Protein AF-A0A2V7CYY7-F1 (afdb_monomer_lite)

Secondary structure 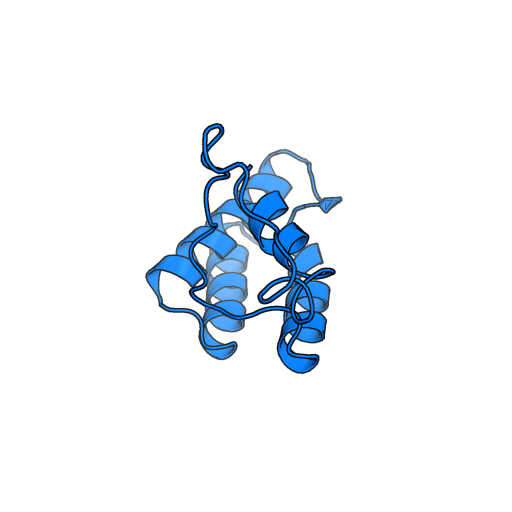(DSSP, 8-state):
----HHHHHHHHHHHHHHTT--HHHHHHHHHHHHHHHHTT-GGGSGGGHHHHHHHHHTT---TT-------TT------SSTTS-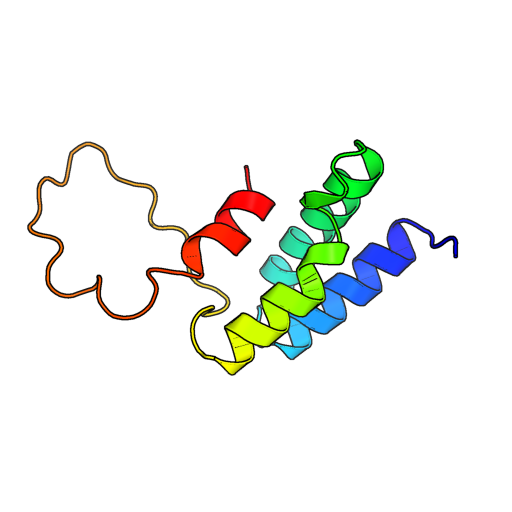TTTHHHHHHTT-

Sequence (97 aa):
MRATADNLRRLTGAIVKAGGSAAVEADLVAEHLVRANLMGHDSHGVGMIPTYVRHLKAGLVVPNTRALGRDPRRGGSGRDVARRSRGAGRLIRVALE

Foldseek 3Di:
DDDDLVVQLVVQLVLVVVLVADSVLSSLLSVLQSVCVVVVNPVLHSVCSVVVVVCSVVQQDDHPDDPPPPPVPDPDDPDPPPPRHPDPSVSVVSSVD

pLDDT: mean 75.76, std 22.74, range [36.62, 97.25]

Structure (mmCIF, N/CA/C/O backbone):
data_AF-A0A2V7CYY7-F1
#
_entry.id   AF-A0A2V7CYY7-F1
#
loop_
_atom_site.group_PDB
_atom_site.id
_atom_site.type_symbol
_atom_site.label_atom_id
_atom_site.label_alt_id
_atom_site.label_comp_id
_atom_site.label_asym_id
_atom_site.label_entity_id
_atom_site.label_seq_id
_atom_site.pdbx_PDB_ins_code
_atom_site.Cartn_x
_atom_site.Cartn_y
_atom_site.Cartn_z
_atom_site.occupancy
_atom_site.B_iso_or_equiv
_atom_site.auth_seq_id
_atom_site.auth_comp_id
_atom_site.auth_asym_id
_atom_site.auth_atom_id
_atom_site.pdbx_PDB_model_num
ATOM 1 N N . MET A 1 1 ? 18.155 -7.460 -3.448 1.00 74.00 1 MET A N 1
ATOM 2 C CA . MET A 1 1 ? 17.051 -8.431 -3.259 1.00 74.00 1 MET A CA 1
ATOM 3 C C . MET A 1 1 ? 16.093 -8.288 -4.437 1.00 74.00 1 MET A C 1
ATOM 5 O O . MET A 1 1 ? 15.838 -7.157 -4.824 1.00 74.00 1 MET A O 1
ATOM 9 N N . ARG A 1 2 ? 15.623 -9.386 -5.044 1.00 83.94 2 ARG A N 1
ATOM 10 C CA . ARG A 1 2 ? 14.625 -9.363 -6.131 1.00 83.94 2 ARG A CA 1
ATOM 11 C C . ARG A 1 2 ? 13.347 -10.041 -5.637 1.00 83.94 2 ARG A C 1
ATOM 13 O O . ARG A 1 2 ? 13.436 -11.066 -4.971 1.00 83.94 2 ARG A O 1
ATOM 20 N N . ALA A 1 3 ? 12.192 -9.471 -5.957 1.00 89.38 3 ALA A N 1
ATOM 21 C CA . ALA A 1 3 ? 10.877 -10.024 -5.649 1.00 89.38 3 ALA A CA 1
ATOM 22 C C . ALA A 1 3 ? 9.996 -9.955 -6.903 1.00 89.38 3 ALA A C 1
ATOM 24 O O . ALA A 1 3 ? 10.197 -9.086 -7.751 1.00 89.38 3 ALA A O 1
ATOM 25 N N . THR A 1 4 ? 9.038 -10.872 -7.034 1.00 96.50 4 THR A N 1
ATOM 26 C CA . THR A 1 4 ? 8.074 -10.853 -8.142 1.00 96.50 4 THR A CA 1
ATOM 27 C C . THR A 1 4 ? 6.962 -9.841 -7.869 1.00 96.50 4 THR A C 1
ATOM 29 O O . THR A 1 4 ? 6.621 -9.581 -6.712 1.00 96.50 4 THR A O 1
ATOM 32 N N . ALA A 1 5 ? 6.361 -9.301 -8.932 1.00 95.69 5 ALA A N 1
ATOM 33 C CA . ALA A 1 5 ? 5.233 -8.375 -8.824 1.00 95.69 5 ALA A CA 1
ATOM 34 C C . ALA A 1 5 ? 4.071 -8.978 -8.016 1.00 95.69 5 ALA A C 1
ATOM 36 O O . ALA A 1 5 ? 3.524 -8.323 -7.135 1.00 95.69 5 ALA A O 1
ATOM 37 N N . ASP A 1 6 ? 3.751 -10.253 -8.238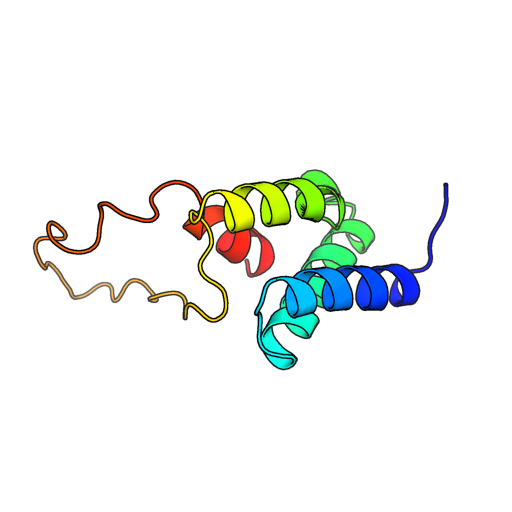 1.00 96.88 6 ASP A N 1
ATOM 38 C CA . ASP A 1 6 ? 2.654 -10.919 -7.531 1.00 96.88 6 ASP A CA 1
ATOM 39 C C . ASP A 1 6 ? 2.945 -11.129 -6.043 1.00 96.88 6 ASP A C 1
ATOM 41 O O . ASP A 1 6 ? 2.049 -10.957 -5.213 1.00 96.88 6 ASP A O 1
ATOM 45 N N . ASN A 1 7 ? 4.196 -11.428 -5.675 1.00 96.88 7 ASN A N 1
ATOM 46 C CA . ASN A 1 7 ? 4.583 -11.504 -4.266 1.00 96.88 7 ASN A CA 1
ATOM 47 C C . ASN A 1 7 ? 4.466 -10.132 -3.598 1.00 96.88 7 ASN A C 1
ATOM 49 O O . ASN A 1 7 ? 3.958 -10.036 -2.481 1.00 96.88 7 ASN A O 1
ATOM 53 N N . LEU A 1 8 ? 4.878 -9.067 -4.293 1.00 96.00 8 LEU A N 1
ATOM 54 C CA . LEU A 1 8 ? 4.738 -7.703 -3.793 1.00 96.00 8 LEU A CA 1
ATOM 55 C C . LEU A 1 8 ? 3.271 -7.285 -3.656 1.00 96.00 8 LEU A C 1
ATOM 57 O O . LEU A 1 8 ? 2.924 -6.686 -2.639 1.00 96.00 8 LEU A O 1
ATOM 61 N N . ARG A 1 9 ? 2.399 -7.646 -4.604 1.00 97.12 9 ARG A N 1
ATOM 62 C CA . ARG A 1 9 ? 0.953 -7.377 -4.525 1.00 97.12 9 ARG A CA 1
ATOM 63 C C . ARG A 1 9 ? 0.335 -8.069 -3.316 1.00 97.12 9 ARG A C 1
ATOM 65 O O . ARG A 1 9 ? -0.324 -7.422 -2.507 1.00 97.12 9 ARG A O 1
ATOM 72 N N . ARG A 1 10 ? 0.598 -9.370 -3.148 1.00 97.06 10 ARG A N 1
ATOM 73 C CA . ARG A 1 10 ? 0.072 -10.167 -2.027 1.00 97.06 10 ARG A CA 1
ATOM 74 C C . ARG A 1 10 ? 0.544 -9.632 -0.678 1.00 97.06 10 ARG A C 1
ATOM 76 O O . ARG A 1 10 ? -0.276 -9.456 0.220 1.00 97.06 10 ARG A O 1
ATOM 83 N N . LEU A 1 11 ? 1.839 -9.343 -0.545 1.00 96.69 11 LEU A N 1
ATOM 84 C CA . LEU A 1 11 ? 2.414 -8.809 0.690 1.00 96.69 11 LEU A CA 1
ATOM 85 C C . LEU A 1 11 ? 1.839 -7.428 1.021 1.00 96.69 11 LEU A C 1
ATOM 87 O O . LEU A 1 11 ? 1.363 -7.200 2.132 1.00 96.69 11 LEU A O 1
ATOM 91 N N . THR A 1 12 ? 1.851 -6.522 0.045 1.00 96.00 12 THR A N 1
ATOM 92 C CA . THR A 1 12 ? 1.328 -5.161 0.199 1.00 96.00 12 THR A CA 1
ATOM 93 C C . THR A 1 12 ? -0.148 -5.179 0.583 1.00 96.00 12 THR A C 1
ATOM 95 O O . THR A 1 12 ? -0.535 -4.554 1.569 1.00 96.00 12 THR A O 1
ATOM 98 N N . GLY A 1 13 ? -0.962 -5.956 -0.135 1.00 95.81 13 GLY A N 1
ATOM 99 C CA . GLY A 1 13 ? -2.387 -6.095 0.143 1.00 95.81 13 GLY A CA 1
ATOM 100 C C . GLY A 1 13 ? -2.646 -6.654 1.541 1.00 95.81 13 GLY A C 1
ATOM 101 O O . GLY A 1 13 ? -3.486 -6.124 2.263 1.00 95.81 13 GLY A O 1
ATOM 102 N N . ALA A 1 14 ? -1.887 -7.662 1.979 1.00 97.25 14 ALA A N 1
ATOM 103 C CA . ALA A 1 14 ? -2.015 -8.214 3.328 1.00 97.25 14 ALA A CA 1
ATOM 104 C C . ALA A 1 14 ? -1.717 -7.171 4.420 1.00 97.25 14 ALA A C 1
ATOM 106 O O . ALA A 1 14 ? -2.464 -7.081 5.394 1.00 97.25 14 ALA A O 1
ATOM 107 N N . ILE A 1 15 ? -0.682 -6.342 4.244 1.00 95.19 15 ILE A N 1
ATOM 108 C CA . ILE A 1 15 ? -0.340 -5.268 5.192 1.00 95.19 15 ILE A CA 1
ATOM 109 C C . ILE A 1 15 ? -1.459 -4.221 5.259 1.00 95.19 15 ILE A C 1
ATOM 111 O O . ILE A 1 15 ? -1.849 -3.789 6.344 1.00 95.19 15 ILE A O 1
ATOM 115 N N . VAL A 1 16 ? -2.000 -3.823 4.107 1.00 93.12 16 VAL A N 1
ATOM 116 C CA . VAL A 1 16 ? -3.056 -2.805 4.029 1.00 93.12 16 VAL A CA 1
ATOM 117 C C . VAL A 1 16 ? -4.379 -3.326 4.616 1.00 93.12 16 VAL A C 1
ATOM 119 O O . VAL A 1 16 ? -5.030 -2.588 5.363 1.00 93.12 16 VAL A O 1
ATOM 122 N N . LYS A 1 17 ? -4.728 -4.605 4.388 1.00 94.25 17 LYS A N 1
ATOM 123 C CA . LYS A 1 17 ? -5.875 -5.293 5.026 1.00 94.25 17 LYS A CA 1
ATOM 124 C C . LYS A 1 17 ? -5.702 -5.392 6.540 1.00 94.25 17 LYS A C 1
ATOM 126 O O . LYS A 1 17 ? -6.619 -5.048 7.278 1.00 94.25 17 LYS A O 1
ATOM 131 N N . ALA A 1 18 ? -4.517 -5.782 7.015 1.00 93.62 18 ALA A N 1
ATOM 132 C CA . ALA A 1 18 ? -4.207 -5.817 8.447 1.00 93.62 18 ALA A CA 1
ATOM 133 C C . ALA A 1 18 ? -4.307 -4.429 9.106 1.00 93.62 18 ALA A C 1
ATOM 135 O O . ALA A 1 18 ? -4.548 -4.322 10.305 1.00 93.62 18 ALA A O 1
ATOM 136 N N . GLY A 1 19 ? -4.165 -3.364 8.313 1.00 89.62 19 GLY A N 1
ATOM 137 C CA . GLY A 1 19 ? -4.401 -1.991 8.737 1.00 89.62 19 GLY A CA 1
ATOM 138 C C . GLY A 1 19 ? -5.873 -1.568 8.842 1.00 89.62 19 GLY A C 1
ATOM 139 O O . GLY A 1 19 ? -6.126 -0.419 9.185 1.00 89.62 19 GLY A O 1
ATOM 140 N N . GLY A 1 20 ? -6.832 -2.452 8.551 1.00 89.56 20 GLY A N 1
ATOM 141 C CA . GLY A 1 20 ? -8.273 -2.172 8.624 1.00 89.56 20 GLY A CA 1
ATOM 142 C C . GLY A 1 20 ? -8.922 -1.759 7.298 1.00 89.56 20 GLY A C 1
ATOM 143 O O . GLY A 1 20 ? -10.092 -1.377 7.279 1.00 89.56 20 GLY A O 1
ATOM 144 N N . SER A 1 21 ? -8.192 -1.832 6.185 1.00 89.38 21 SER A N 1
ATOM 145 C CA . SER A 1 21 ? -8.744 -1.553 4.851 1.00 89.38 21 SER A CA 1
ATOM 146 C C . SER A 1 21 ? -9.629 -2.702 4.376 1.00 89.38 21 SER A C 1
ATOM 148 O O . SER A 1 21 ? -9.319 -3.873 4.615 1.00 89.38 21 SER A O 1
ATOM 150 N N . ALA A 1 22 ? -10.702 -2.392 3.649 1.00 89.94 22 ALA A N 1
ATOM 151 C CA . ALA A 1 22 ? -11.500 -3.406 2.973 1.00 89.94 22 ALA A CA 1
ATOM 152 C C . ALA A 1 22 ? -10.662 -4.134 1.913 1.00 89.94 22 ALA A C 1
ATOM 154 O O . ALA A 1 22 ? -9.698 -3.588 1.372 1.00 89.94 22 ALA A O 1
ATOM 155 N N . ALA A 1 23 ? -11.062 -5.364 1.575 1.00 90.56 23 ALA A N 1
ATOM 156 C CA . ALA A 1 23 ? -10.320 -6.192 0.627 1.00 90.56 23 ALA A CA 1
ATOM 157 C C . ALA A 1 23 ? -10.071 -5.473 -0.710 1.00 90.56 23 ALA A C 1
ATOM 159 O O . ALA A 1 23 ? -8.941 -5.453 -1.185 1.00 90.56 23 ALA A O 1
ATOM 160 N N . VAL A 1 24 ? -11.107 -4.814 -1.238 1.00 89.38 24 VAL A N 1
ATOM 161 C CA . VAL A 1 24 ? -11.054 -4.062 -2.499 1.00 89.38 24 VAL A CA 1
ATOM 162 C C . VAL A 1 24 ? -10.078 -2.886 -2.425 1.00 89.38 24 VAL A C 1
ATOM 164 O O . VAL A 1 24 ? -9.267 -2.714 -3.328 1.00 89.38 24 VAL A O 1
ATOM 167 N N . GLU A 1 25 ? -10.119 -2.086 -1.354 1.00 86.88 25 GLU A N 1
ATOM 168 C CA . GLU A 1 25 ? -9.199 -0.952 -1.184 1.00 86.88 25 GLU A CA 1
ATOM 169 C C . GLU A 1 25 ? -7.750 -1.436 -1.099 1.00 86.88 25 GLU A C 1
ATOM 171 O O . GLU A 1 25 ? -6.868 -0.896 -1.762 1.00 86.88 25 GLU A O 1
ATOM 176 N N . ALA A 1 26 ? -7.504 -2.491 -0.326 1.00 91.19 26 ALA A N 1
ATOM 177 C CA . ALA A 1 26 ? -6.165 -3.027 -0.165 1.00 91.19 26 ALA A CA 1
ATOM 178 C C . ALA A 1 26 ? -5.587 -3.603 -1.462 1.00 91.19 26 ALA A C 1
ATOM 180 O O . ALA A 1 26 ? -4.401 -3.410 -1.731 1.00 91.19 26 ALA A O 1
ATOM 181 N N . ASP A 1 27 ? -6.410 -4.282 -2.262 1.00 91.38 27 ASP A N 1
ATOM 182 C CA . ASP A 1 27 ? -5.988 -4.818 -3.555 1.00 91.38 27 ASP A CA 1
ATOM 183 C C . ASP A 1 27 ? -5.683 -3.676 -4.543 1.00 91.38 27 ASP A C 1
ATOM 185 O O . ASP A 1 27 ? -4.667 -3.721 -5.236 1.00 91.38 27 ASP A O 1
ATOM 189 N N . LEU A 1 28 ? -6.480 -2.599 -4.538 1.00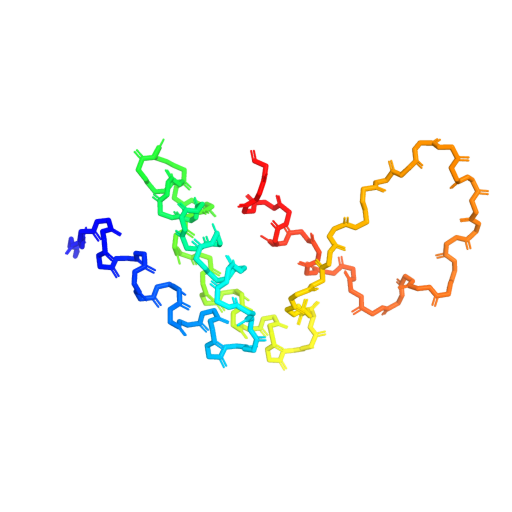 92.19 28 LEU A N 1
ATOM 190 C CA . LEU A 1 28 ? -6.221 -1.403 -5.348 1.00 92.19 28 LEU A CA 1
ATOM 191 C C . LEU A 1 28 ? -4.920 -0.698 -4.953 1.00 92.19 28 LEU A C 1
ATOM 193 O O . LEU A 1 28 ? -4.115 -0.375 -5.828 1.00 92.19 28 LEU A O 1
ATOM 197 N N . VAL A 1 29 ? -4.690 -0.479 -3.655 1.00 90.44 29 VAL A N 1
ATOM 198 C CA . VAL A 1 29 ? -3.448 0.132 -3.155 1.00 90.44 29 VAL A CA 1
ATOM 199 C C . VAL A 1 29 ? -2.244 -0.728 -3.540 1.00 90.44 29 VAL A C 1
ATOM 201 O O . VAL A 1 29 ? -1.245 -0.206 -4.034 1.00 90.44 29 VAL A O 1
ATOM 204 N N . ALA A 1 30 ? -2.336 -2.047 -3.359 1.00 94.62 30 ALA A N 1
ATOM 205 C CA . ALA A 1 30 ? -1.264 -2.965 -3.720 1.00 94.62 30 ALA A CA 1
ATOM 206 C C . ALA A 1 30 ? -0.944 -2.933 -5.218 1.00 94.62 30 ALA A C 1
ATOM 208 O O . ALA A 1 30 ? 0.231 -2.892 -5.587 1.00 94.62 30 ALA A O 1
AT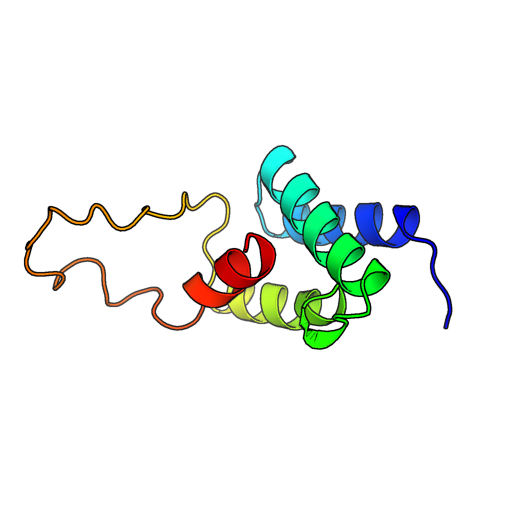OM 209 N N . GLU A 1 31 ? -1.971 -2.904 -6.067 1.00 95.00 31 GLU A N 1
ATOM 210 C CA . GLU A 1 31 ? -1.805 -2.810 -7.514 1.00 95.00 31 GLU A CA 1
ATOM 211 C C . GLU A 1 31 ? -1.061 -1.535 -7.916 1.00 95.00 31 GLU A C 1
ATOM 213 O O . GLU A 1 31 ? -0.101 -1.601 -8.683 1.00 95.00 31 GLU A O 1
ATOM 218 N N . HIS A 1 32 ? -1.449 -0.383 -7.366 1.00 92.75 32 HIS A N 1
ATOM 219 C CA . HIS A 1 32 ? -0.846 0.896 -7.737 1.00 92.75 32 HIS A CA 1
ATOM 220 C C . HIS A 1 32 ? 0.613 1.006 -7.295 1.00 92.75 32 HIS A C 1
ATOM 222 O O . HIS A 1 32 ? 1.463 1.408 -8.089 1.00 92.75 32 HIS A O 1
ATOM 228 N N . LEU A 1 33 ? 0.932 0.588 -6.066 1.00 94.06 33 LEU A N 1
ATOM 229 C CA . LEU A 1 33 ? 2.311 0.621 -5.574 1.00 94.06 33 LEU A CA 1
ATOM 230 C C . LEU A 1 33 ? 3.220 -0.317 -6.384 1.00 94.06 33 LEU A C 1
ATOM 232 O O . LEU A 1 33 ? 4.339 0.051 -6.738 1.00 94.06 33 LEU A O 1
ATOM 236 N N . VAL A 1 34 ? 2.747 -1.516 -6.732 1.00 96.00 34 VAL A N 1
ATOM 237 C CA . VAL A 1 34 ? 3.537 -2.442 -7.558 1.00 96.00 34 VAL A CA 1
ATOM 238 C C . VAL A 1 34 ? 3.678 -1.926 -8.985 1.00 96.00 34 VAL A C 1
ATOM 240 O O . VAL A 1 34 ? 4.771 -1.982 -9.547 1.00 96.00 34 VAL A O 1
ATOM 243 N N . ARG A 1 35 ? 2.615 -1.359 -9.561 1.00 94.88 35 ARG A N 1
ATOM 244 C CA . ARG A 1 35 ? 2.664 -0.722 -10.880 1.00 94.88 35 ARG A CA 1
ATOM 245 C C . ARG A 1 35 ? 3.676 0.425 -10.919 1.00 94.88 35 ARG A C 1
ATOM 247 O O . ARG A 1 35 ? 4.431 0.507 -11.882 1.00 94.88 35 ARG A O 1
ATOM 254 N N . ALA A 1 36 ? 3.752 1.250 -9.875 1.00 94.31 36 ALA A N 1
ATOM 255 C CA . ALA A 1 36 ? 4.748 2.315 -9.778 1.00 94.31 36 ALA A CA 1
ATOM 256 C C . ALA A 1 36 ? 6.186 1.765 -9.810 1.00 94.31 36 ALA A C 1
ATOM 258 O O . ALA A 1 36 ? 7.009 2.286 -10.562 1.00 94.31 36 ALA A O 1
ATOM 259 N N . ASN A 1 37 ? 6.478 0.668 -9.097 1.00 94.50 37 ASN A N 1
ATOM 260 C CA . ASN A 1 37 ? 7.784 0.002 -9.207 1.00 94.50 37 ASN A CA 1
ATOM 261 C C . ASN A 1 37 ? 8.058 -0.523 -10.623 1.00 94.50 37 ASN A C 1
ATOM 263 O O . ASN A 1 37 ? 9.154 -0.344 -11.147 1.00 94.50 37 ASN A O 1
ATOM 267 N N . LEU A 1 38 ? 7.067 -1.146 -11.268 1.00 94.81 38 LEU A N 1
ATOM 268 C CA . LEU A 1 38 ? 7.217 -1.660 -12.636 1.00 94.81 38 LEU A CA 1
ATOM 269 C C . LEU A 1 38 ? 7.453 -0.544 -13.668 1.00 94.81 38 LEU A C 1
ATOM 271 O O . LEU A 1 38 ? 8.085 -0.786 -14.691 1.00 94.81 38 LEU A O 1
ATOM 275 N N . MET A 1 39 ? 6.972 0.668 -13.392 1.00 94.12 39 MET A N 1
ATOM 276 C CA . MET A 1 39 ? 7.170 1.858 -14.225 1.00 94.12 39 MET A CA 1
ATOM 277 C C . MET A 1 39 ? 8.463 2.625 -13.902 1.00 94.12 39 MET A C 1
ATOM 279 O O . MET A 1 39 ? 8.739 3.637 -14.539 1.00 94.12 39 MET A O 1
ATOM 283 N N . GLY A 1 40 ? 9.263 2.168 -12.930 1.00 93.69 40 GLY A N 1
ATOM 284 C CA . GLY A 1 40 ? 10.488 2.854 -12.500 1.00 93.69 40 GLY A CA 1
ATOM 285 C C . GLY A 1 40 ? 10.247 4.067 -11.592 1.00 93.69 40 GLY A C 1
ATOM 286 O O . GLY A 1 40 ? 11.159 4.856 -11.352 1.00 93.69 40 GLY A O 1
ATOM 287 N N . HIS A 1 41 ? 9.035 4.225 -11.056 1.00 93.00 41 HIS A N 1
ATOM 288 C CA . HIS A 1 41 ? 8.662 5.269 -10.101 1.00 93.00 41 HIS A CA 1
ATOM 289 C C . HIS A 1 41 ? 8.739 4.752 -8.657 1.00 93.00 41 HIS A C 1
ATOM 291 O O . HIS A 1 41 ? 7.768 4.807 -7.900 1.00 93.00 41 HIS A O 1
ATOM 297 N N . ASP A 1 42 ? 9.909 4.255 -8.253 1.00 87.62 42 ASP A N 1
ATOM 298 C CA . ASP A 1 42 ? 10.110 3.590 -6.957 1.00 87.62 42 ASP A CA 1
ATOM 299 C C . ASP A 1 42 ? 9.784 4.472 -5.740 1.00 87.62 42 ASP A C 1
ATOM 301 O O . ASP A 1 42 ? 9.364 3.954 -4.703 1.00 87.62 42 ASP A O 1
ATOM 305 N N . SER A 1 43 ? 9.898 5.801 -5.870 1.00 88.12 43 SER A N 1
ATOM 306 C CA . SER A 1 43 ? 9.501 6.771 -4.834 1.00 88.12 43 SER A CA 1
ATOM 307 C C . SER A 1 43 ? 8.019 6.689 -4.460 1.00 88.12 43 SER A C 1
ATOM 309 O O . SER A 1 43 ? 7.635 7.107 -3.371 1.00 88.12 43 SER A O 1
ATOM 311 N N . HIS A 1 44 ? 7.194 6.160 -5.363 1.00 89.56 44 HIS A N 1
ATOM 312 C CA . HIS A 1 44 ? 5.759 5.948 -5.192 1.00 89.56 44 HIS A CA 1
ATOM 313 C C . HIS A 1 44 ? 5.397 4.460 -5.122 1.00 89.56 44 HIS A C 1
ATOM 315 O O . HIS A 1 44 ? 4.221 4.117 -5.077 1.00 89.56 44 HIS A O 1
ATOM 321 N N . GLY A 1 45 ? 6.397 3.575 -5.115 1.00 93.88 45 GLY A N 1
ATOM 322 C CA . GLY A 1 45 ? 6.199 2.134 -5.104 1.00 93.88 45 GLY A CA 1
ATOM 323 C C . GLY A 1 45 ? 5.992 1.543 -3.711 1.00 93.88 45 GLY A C 1
ATOM 324 O O . GLY A 1 45 ? 5.705 2.234 -2.730 1.00 93.88 45 GLY A O 1
ATOM 325 N N . VAL A 1 46 ? 6.206 0.232 -3.588 1.00 95.44 46 VAL A N 1
ATOM 326 C CA . VAL A 1 46 ? 6.027 -0.526 -2.333 1.00 95.44 46 VAL A CA 1
ATOM 327 C C . VAL A 1 46 ? 6.871 -0.002 -1.165 1.00 95.44 46 VAL A C 1
ATOM 329 O O . VAL A 1 46 ? 6.523 -0.226 -0.005 1.00 95.44 46 VAL A O 1
ATOM 332 N N . GLY A 1 47 ? 7.936 0.759 -1.445 1.00 94.00 47 GLY A N 1
ATOM 333 C CA . GLY A 1 47 ? 8.737 1.462 -0.438 1.00 94.00 47 GLY A CA 1
ATOM 334 C C . GLY A 1 47 ? 7.938 2.455 0.418 1.00 94.00 47 GLY A C 1
ATOM 335 O O . GLY A 1 47 ? 8.392 2.837 1.495 1.00 94.00 47 GLY A O 1
ATOM 336 N N . MET A 1 48 ? 6.724 2.826 0.000 1.00 94.12 48 MET A N 1
ATOM 337 C CA . MET A 1 48 ? 5.821 3.693 0.761 1.00 94.12 48 MET A CA 1
ATOM 338 C C . MET A 1 48 ? 5.092 2.986 1.910 1.00 94.12 48 MET A C 1
ATOM 340 O O . MET A 1 48 ? 4.572 3.657 2.809 1.00 94.12 48 MET A O 1
ATOM 344 N N . ILE A 1 49 ? 5.083 1.649 1.946 1.00 94.56 49 ILE A N 1
ATOM 345 C CA . ILE A 1 49 ? 4.332 0.878 2.946 1.00 94.56 49 ILE A CA 1
ATOM 346 C C . ILE A 1 49 ? 4.753 1.157 4.398 1.00 94.56 49 ILE A C 1
ATOM 348 O O . ILE A 1 49 ? 3.871 1.377 5.232 1.00 94.56 49 ILE A O 1
ATOM 352 N N . PRO A 1 50 ? 6.049 1.251 4.749 1.00 93.75 50 PRO A N 1
ATOM 353 C CA . PRO A 1 50 ? 6.453 1.656 6.094 1.00 93.75 50 PRO A CA 1
ATOM 354 C C . PRO A 1 50 ? 5.897 3.027 6.507 1.00 93.75 50 PRO A C 1
ATOM 356 O O . PRO A 1 50 ? 5.508 3.228 7.658 1.00 93.75 50 PRO A O 1
ATOM 359 N N . THR A 1 51 ? 5.818 3.985 5.580 1.00 91.06 51 THR A N 1
ATOM 360 C CA . THR A 1 51 ? 5.230 5.308 5.844 1.00 91.06 51 THR A CA 1
ATOM 361 C C . THR A 1 51 ? 3.719 5.218 6.029 1.00 91.06 51 THR A C 1
ATOM 363 O O . THR A 1 51 ? 3.204 5.795 6.987 1.00 91.06 51 THR A O 1
ATOM 366 N N . TYR A 1 52 ? 3.026 4.440 5.192 1.00 90.06 52 TYR A N 1
ATOM 367 C CA . TYR A 1 52 ? 1.604 4.141 5.369 1.00 90.06 52 TYR A CA 1
ATOM 368 C C . TYR A 1 52 ? 1.317 3.587 6.773 1.00 90.06 52 TYR A C 1
ATOM 370 O O . TYR A 1 52 ? 0.496 4.150 7.495 1.00 90.06 52 TYR A O 1
ATOM 378 N N . VAL A 1 53 ? 2.053 2.560 7.214 1.00 91.19 53 VAL A N 1
ATOM 379 C CA . VAL A 1 53 ? 1.859 1.939 8.537 1.00 91.19 53 VAL A CA 1
ATOM 380 C C . VAL A 1 53 ? 2.130 2.927 9.674 1.00 91.19 53 VAL A C 1
ATOM 382 O O . VAL A 1 53 ? 1.376 2.968 10.646 1.00 91.19 53 VAL A O 1
ATOM 385 N N . ARG A 1 54 ? 3.180 3.754 9.568 1.00 92.12 54 ARG A N 1
ATOM 386 C CA . ARG A 1 54 ? 3.458 4.807 10.562 1.00 92.12 54 ARG A CA 1
ATOM 387 C C . ARG A 1 54 ? 2.302 5.798 10.668 1.00 92.12 54 ARG A C 1
ATOM 389 O O . ARG A 1 54 ? 1.878 6.122 11.773 1.00 92.12 54 ARG A O 1
ATOM 396 N N . HIS A 1 55 ? 1.770 6.253 9.537 1.00 88.75 55 HIS A N 1
ATOM 397 C CA . HIS A 1 55 ? 0.651 7.190 9.523 1.00 88.75 55 HIS A CA 1
ATOM 398 C C . HIS A 1 55 ? -0.656 6.567 10.006 1.00 88.75 55 HIS A C 1
ATOM 400 O O . HIS A 1 55 ? -1.433 7.251 10.668 1.00 88.75 55 HIS A O 1
ATOM 406 N N . LEU A 1 56 ? -0.884 5.287 9.718 1.00 88.12 56 LEU A N 1
ATOM 407 C CA . LEU A 1 56 ? -2.021 4.544 10.244 1.00 88.12 56 LEU A CA 1
ATOM 408 C C . LEU A 1 56 ? -1.965 4.481 11.776 1.00 88.12 56 LEU A C 1
ATOM 410 O O . LEU A 1 56 ? -2.924 4.854 12.445 1.00 88.12 56 LEU A O 1
ATOM 414 N N . LYS A 1 57 ? -0.811 4.103 12.344 1.00 88.00 57 LYS A N 1
ATOM 415 C CA . LYS A 1 57 ? -0.601 4.072 13.803 1.00 88.00 57 LYS A CA 1
ATOM 416 C C . LYS A 1 57 ? -0.739 5.450 14.454 1.00 88.00 57 LYS A C 1
ATOM 418 O O . LYS A 1 57 ? -1.209 5.547 15.579 1.00 88.00 57 LYS A O 1
ATOM 423 N N . ALA A 1 58 ? -0.356 6.510 13.745 1.00 88.31 58 ALA A N 1
ATOM 424 C CA . ALA A 1 58 ? -0.519 7.889 14.197 1.00 88.31 58 ALA A CA 1
ATOM 425 C C . ALA A 1 58 ? -1.951 8.438 14.013 1.00 88.31 58 ALA A C 1
ATOM 427 O O . ALA A 1 58 ? -2.194 9.606 14.312 1.00 88.31 58 ALA A O 1
ATOM 428 N N . GLY A 1 59 ? -2.893 7.643 13.483 1.00 85.88 59 GLY A N 1
ATOM 429 C CA . GLY A 1 59 ? -4.266 8.078 13.200 1.00 85.88 59 GLY A CA 1
ATOM 430 C C . GLY A 1 59 ? -4.366 9.146 12.107 1.00 85.88 59 GLY A C 1
ATOM 431 O O . GLY A 1 59 ? -5.374 9.843 12.006 1.00 85.88 59 GLY A O 1
ATOM 432 N N . LEU A 1 60 ? -3.311 9.309 11.307 1.00 83.88 60 LEU A N 1
ATOM 433 C CA . LEU A 1 60 ? -3.259 10.275 10.215 1.00 83.88 60 LEU A CA 1
ATOM 434 C C . LEU A 1 60 ? -3.966 9.714 8.977 1.00 83.88 60 LEU A C 1
ATOM 436 O O . LEU A 1 60 ? -4.668 10.451 8.285 1.00 83.88 60 LEU A O 1
ATOM 440 N N . VAL A 1 61 ? -3.794 8.417 8.706 1.00 83.19 61 VAL A N 1
ATOM 441 C CA . VAL A 1 61 ? -4.537 7.696 7.665 1.00 83.19 61 VAL A CA 1
ATOM 442 C C . VAL A 1 61 ? -5.757 7.040 8.295 1.00 83.19 61 VAL A C 1
ATOM 444 O O . VAL A 1 61 ? -5.635 6.333 9.292 1.00 83.19 61 VAL A O 1
ATOM 447 N N . VAL A 1 62 ? -6.917 7.250 7.677 1.00 82.94 62 VAL A N 1
ATOM 448 C CA . VAL A 1 62 ? -8.153 6.531 7.990 1.00 82.94 62 VAL A CA 1
ATOM 449 C C . VAL A 1 62 ? -8.480 5.652 6.777 1.00 82.94 62 VAL A C 1
ATOM 451 O O . VAL A 1 62 ? -8.800 6.205 5.720 1.00 82.94 62 VAL A O 1
ATOM 454 N N . PRO A 1 63 ? -8.357 4.317 6.885 1.00 84.38 63 PRO A N 1
ATOM 455 C CA . PRO A 1 63 ? -8.723 3.394 5.813 1.00 84.38 63 PRO A CA 1
ATOM 456 C C . PRO A 1 63 ? -10.176 3.563 5.372 1.00 84.38 63 PRO A C 1
ATOM 458 O O . PRO A 1 63 ? -11.022 4.011 6.149 1.00 84.38 63 PRO A O 1
ATOM 461 N N . ASN A 1 64 ? -10.476 3.169 4.140 1.00 81.31 64 ASN A N 1
ATOM 462 C CA . ASN A 1 64 ? -11.795 3.238 3.515 1.00 81.31 64 ASN A CA 1
ATOM 463 C C . ASN A 1 64 ? -12.369 4.662 3.434 1.00 81.31 64 ASN A C 1
ATOM 465 O O . ASN A 1 64 ? -13.583 4.857 3.329 1.00 81.31 64 ASN A O 1
ATOM 469 N N . THR A 1 65 ? -11.506 5.680 3.476 1.00 75.12 65 THR A N 1
ATOM 470 C CA . THR A 1 65 ? -11.938 7.067 3.310 1.00 75.12 65 THR A CA 1
ATOM 471 C C . THR A 1 65 ? -12.041 7.377 1.830 1.00 75.12 65 THR A C 1
ATOM 473 O O . THR A 1 65 ? -11.037 7.510 1.129 1.00 75.12 65 THR A O 1
ATOM 476 N N . ARG A 1 66 ? -13.273 7.553 1.349 1.00 63.16 66 ARG A N 1
ATOM 477 C CA . ARG A 1 66 ? -13.516 8.015 -0.016 1.00 63.16 66 ARG A CA 1
ATOM 478 C C . ARG A 1 66 ? -12.855 9.379 -0.197 1.00 63.16 66 ARG A C 1
ATOM 480 O O . ARG A 1 66 ? -13.144 10.313 0.552 1.00 63.16 66 ARG A O 1
ATOM 487 N N . ALA A 1 67 ? -11.990 9.502 -1.201 1.00 53.44 67 ALA A N 1
ATOM 488 C CA . ALA A 1 67 ? -11.473 10.799 -1.601 1.00 53.44 67 ALA A CA 1
ATOM 489 C C . ALA A 1 67 ? -12.672 11.700 -1.928 1.00 53.44 67 ALA A C 1
ATOM 491 O O . ALA A 1 67 ? -13.424 11.431 -2.867 1.00 53.44 67 ALA A O 1
ATOM 492 N N . LEU A 1 68 ? -12.886 12.745 -1.124 1.00 50.25 68 LEU A N 1
ATOM 493 C CA . LEU A 1 68 ? -13.808 13.812 -1.483 1.00 50.25 68 LEU A CA 1
ATOM 494 C C . LEU A 1 68 ? -13.204 14.487 -2.711 1.00 50.25 68 LEU A C 1
ATOM 496 O O . LEU A 1 68 ? -12.306 15.324 -2.597 1.00 50.25 68 LEU A O 1
ATOM 500 N N . GLY A 1 69 ? -13.660 14.067 -3.892 1.00 40.97 69 GLY A N 1
ATOM 501 C CA . GLY A 1 69 ? -13.435 14.801 -5.124 1.00 40.97 69 GLY A CA 1
ATOM 502 C C . GLY A 1 69 ? -13.821 16.245 -4.846 1.00 40.97 69 GLY A C 1
ATOM 503 O O . GLY A 1 69 ? -14.918 16.515 -4.355 1.00 40.97 69 GLY A O 1
ATOM 504 N N . ARG A 1 70 ? -12.877 17.164 -5.043 1.00 46.38 70 ARG A N 1
ATOM 505 C CA . ARG A 1 70 ? -13.114 18.587 -4.835 1.00 46.38 70 ARG A CA 1
ATOM 506 C C . ARG A 1 70 ? -14.189 18.998 -5.837 1.00 46.38 70 ARG A C 1
ATOM 508 O O . ARG A 1 7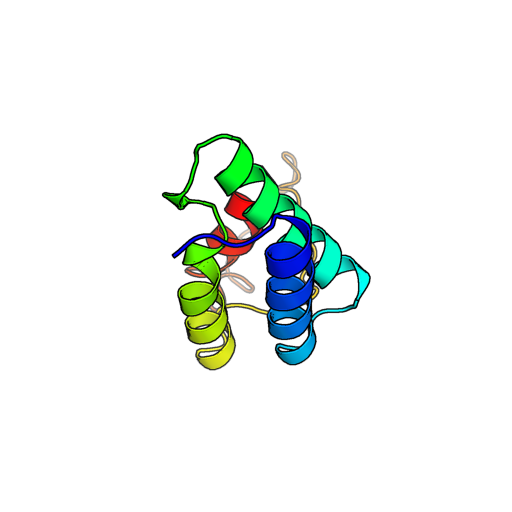0 ? -13.873 19.204 -7.001 1.00 46.38 70 ARG A O 1
ATOM 515 N N . ASP A 1 71 ? -15.443 19.064 -5.398 1.00 46.47 71 ASP A N 1
ATOM 516 C CA . ASP A 1 71 ? -16.515 19.675 -6.176 1.00 46.47 71 ASP A CA 1
ATOM 517 C C . ASP A 1 71 ? -16.108 21.138 -6.430 1.00 46.47 71 ASP A C 1
ATOM 519 O O . ASP A 1 71 ? -15.965 21.901 -5.465 1.00 46.47 71 ASP A O 1
ATOM 523 N N . PRO A 1 72 ? -15.874 21.546 -7.690 1.00 51.59 72 PRO A N 1
ATOM 524 C CA . PRO A 1 72 ? -15.422 22.896 -8.002 1.00 51.59 72 PRO A CA 1
ATOM 525 C C . PRO A 1 72 ? -16.451 23.981 -7.641 1.00 51.59 72 PRO A C 1
ATOM 527 O O . PRO A 1 72 ? -16.106 25.159 -7.669 1.00 51.59 72 PRO A O 1
ATOM 530 N N . ARG A 1 73 ? -17.692 23.622 -7.272 1.00 55.97 73 ARG A N 1
ATOM 531 C CA . ARG A 1 73 ? -18.783 24.573 -6.990 1.00 55.97 73 ARG A CA 1
ATOM 532 C C . ARG A 1 73 ? -19.031 24.837 -5.504 1.00 55.97 73 ARG A C 1
ATOM 534 O O . ARG A 1 73 ? -19.850 25.693 -5.173 1.00 55.97 73 ARG A O 1
ATOM 541 N N . ARG A 1 74 ? -18.354 24.145 -4.580 1.00 51.06 74 ARG A N 1
ATOM 542 C CA . ARG A 1 74 ? -18.631 24.278 -3.138 1.00 51.06 74 ARG A CA 1
ATOM 543 C C . ARG A 1 74 ? -17.672 25.260 -2.454 1.00 51.06 74 ARG A C 1
ATOM 545 O O . ARG A 1 74 ? -16.708 24.874 -1.798 1.00 51.06 74 ARG A O 1
ATOM 552 N N . GLY A 1 75 ? -17.983 26.552 -2.569 1.00 45.41 75 GLY A N 1
ATOM 553 C CA . GLY A 1 75 ? -17.391 27.648 -1.787 1.00 45.41 75 GLY A CA 1
ATOM 554 C C . GLY A 1 75 ? -17.871 27.680 -0.328 1.00 45.41 75 GLY A C 1
ATOM 555 O O . GLY A 1 75 ? -18.420 28.678 0.121 1.00 45.41 75 GLY A O 1
ATOM 556 N N . GLY A 1 76 ? -17.711 26.579 0.412 1.00 42.78 76 GLY A N 1
ATOM 557 C CA . GLY A 1 76 ? -18.124 26.470 1.816 1.00 42.78 76 GLY A CA 1
ATOM 558 C C . GLY A 1 76 ? -16.932 26.515 2.769 1.00 42.78 76 GLY A C 1
ATOM 559 O O . GLY A 1 76 ? -16.033 25.686 2.663 1.00 42.78 76 GLY A O 1
ATOM 560 N N . SER A 1 77 ? -16.939 27.469 3.704 1.00 42.75 77 SER A N 1
ATOM 561 C CA . SER A 1 77 ? -15.991 27.642 4.818 1.00 42.75 77 SER A CA 1
ATOM 562 C C . SER A 1 77 ? -15.547 26.305 5.445 1.00 42.75 77 SER A C 1
ATOM 564 O O . SER A 1 77 ? -16.226 25.740 6.300 1.00 42.75 77 SER A O 1
ATOM 566 N N . GLY A 1 78 ? -14.376 25.810 5.032 1.00 44.94 78 GLY A N 1
ATOM 567 C CA . GLY A 1 78 ? -13.795 24.523 5.434 1.00 44.94 78 GLY A CA 1
ATOM 568 C C . GLY A 1 78 ? -13.189 24.503 6.840 1.00 44.94 78 GLY A C 1
ATOM 569 O O . GLY A 1 78 ? -12.067 24.026 7.011 1.00 44.94 78 GLY A O 1
ATOM 570 N N . ARG A 1 79 ? -13.888 25.044 7.845 1.00 40.81 79 ARG A N 1
ATOM 571 C CA . ARG A 1 79 ? -13.347 25.175 9.208 1.00 40.81 79 ARG A CA 1
ATOM 572 C C . ARG A 1 79 ? -13.637 24.010 10.161 1.00 40.81 79 ARG A C 1
ATOM 574 O O . ARG A 1 79 ? -12.854 23.855 11.092 1.00 40.81 79 ARG A O 1
ATOM 581 N N . ASP A 1 80 ? -14.575 23.108 9.858 1.00 43.16 80 ASP A N 1
ATOM 582 C CA . ASP A 1 80 ? -14.976 22.069 10.833 1.00 43.16 80 ASP A CA 1
ATOM 583 C C . ASP A 1 80 ? -14.542 20.625 10.526 1.00 43.16 80 ASP A C 1
ATOM 585 O O . ASP A 1 80 ? -14.657 19.757 11.384 1.00 43.16 80 ASP A O 1
ATOM 589 N N . VAL A 1 81 ? -13.932 20.348 9.365 1.00 44.84 81 VAL A N 1
ATOM 590 C CA . VAL A 1 81 ? -13.412 18.992 9.038 1.00 44.84 81 VAL A CA 1
ATOM 591 C C . VAL A 1 81 ? -11.888 18.982 8.810 1.00 44.84 81 VAL A C 1
ATOM 593 O O . VAL A 1 81 ? -11.242 17.939 8.742 1.00 44.84 81 VAL A O 1
ATOM 596 N N . ALA A 1 82 ? -11.250 20.157 8.769 1.00 40.25 82 ALA A N 1
ATOM 597 C CA . ALA A 1 82 ? -9.855 20.331 8.349 1.00 40.25 82 ALA A CA 1
ATOM 598 C C . ALA A 1 82 ? -8.799 20.230 9.475 1.00 40.25 82 ALA A C 1
ATOM 600 O O . ALA A 1 82 ? -7.649 20.644 9.277 1.00 40.25 82 ALA A O 1
ATOM 601 N N . ARG A 1 83 ? -9.138 19.711 10.665 1.00 40.06 83 ARG A N 1
ATOM 602 C CA . ARG A 1 83 ? -8.170 19.567 11.776 1.00 40.06 83 ARG A CA 1
ATOM 603 C C . ARG A 1 83 ? -7.646 18.153 12.034 1.00 40.06 83 ARG A C 1
ATOM 605 O O . ARG A 1 83 ? -6.699 18.047 12.802 1.00 40.06 83 ARG A O 1
ATOM 612 N N . ARG A 1 84 ? -8.143 17.097 11.375 1.00 41.28 84 ARG A N 1
ATOM 613 C CA . ARG A 1 84 ? -7.689 15.718 11.672 1.00 41.28 84 ARG A CA 1
ATOM 614 C C . ARG A 1 84 ? -6.834 14.999 10.626 1.00 41.28 84 ARG A C 1
ATOM 616 O O . ARG A 1 84 ? -6.320 13.937 10.946 1.00 41.28 84 ARG A O 1
ATOM 623 N N . SER A 1 85 ? -6.590 15.549 9.431 1.00 39.19 85 SER A N 1
ATOM 624 C CA . SER A 1 85 ? -5.892 14.755 8.391 1.00 39.19 85 SER A CA 1
ATOM 625 C C . SER A 1 85 ? -5.080 15.570 7.375 1.00 39.19 85 SER A C 1
ATOM 627 O O . SER A 1 85 ? -5.033 15.224 6.198 1.00 39.19 85 SER A O 1
ATOM 629 N N . ARG A 1 86 ? -4.409 16.661 7.781 1.00 42.72 86 ARG A N 1
ATOM 630 C CA . ARG A 1 86 ? -3.625 17.487 6.829 1.00 42.72 86 ARG A CA 1
ATOM 631 C C . ARG A 1 86 ? -2.324 16.842 6.318 1.00 42.72 86 ARG A C 1
ATOM 633 O O . ARG A 1 86 ? -1.737 17.368 5.379 1.00 42.72 86 ARG A O 1
ATOM 640 N N . GLY A 1 87 ? -1.881 15.722 6.895 1.00 36.62 87 GLY A N 1
ATOM 641 C CA . GLY A 1 87 ? -0.638 15.046 6.486 1.00 36.62 87 GLY A CA 1
ATOM 642 C C . GLY A 1 87 ? -0.826 13.818 5.589 1.00 36.62 87 GLY A C 1
ATOM 643 O O . GLY A 1 87 ? 0.010 13.540 4.739 1.00 36.62 87 GLY A O 1
ATOM 644 N N . ALA A 1 88 ? -1.930 13.088 5.742 1.00 42.31 88 ALA A N 1
ATOM 645 C CA . ALA A 1 88 ? -2.035 11.713 5.243 1.00 42.31 88 ALA A CA 1
ATOM 646 C C . ALA A 1 88 ? -2.996 11.520 4.065 1.00 42.31 88 ALA A C 1
ATOM 648 O O . ALA A 1 88 ? -2.845 10.551 3.324 1.00 42.31 88 ALA A O 1
ATOM 649 N N . GLY A 1 89 ? -3.886 12.484 3.801 1.00 37.06 89 GLY A N 1
ATOM 650 C CA . GLY A 1 89 ? -4.689 12.502 2.573 1.00 37.06 89 GLY A CA 1
ATOM 651 C C . GLY A 1 89 ? -3.855 12.590 1.285 1.00 37.06 89 GLY A C 1
ATOM 652 O O . GLY A 1 89 ? -4.387 12.361 0.207 1.00 37.06 89 GLY A O 1
ATOM 653 N N . ARG A 1 90 ? -2.547 12.887 1.375 1.00 42.16 90 ARG A N 1
ATOM 654 C CA . ARG A 1 90 ? -1.624 12.824 0.230 1.00 42.16 90 ARG A CA 1
ATOM 655 C C . ARG A 1 90 ? -1.127 11.417 -0.090 1.00 42.16 90 ARG A C 1
ATOM 657 O O . ARG A 1 90 ? -0.879 11.159 -1.254 1.00 42.16 90 ARG A O 1
ATOM 664 N N . LEU A 1 91 ? -0.994 10.507 0.877 1.00 46.72 91 LEU A N 1
ATOM 665 C CA . LEU A 1 91 ? -0.387 9.198 0.591 1.00 46.72 91 LEU A CA 1
ATOM 666 C C . LEU A 1 91 ? -1.296 8.279 -0.222 1.00 46.72 91 LEU A C 1
ATOM 668 O O . LEU A 1 91 ? -0.815 7.615 -1.129 1.00 46.72 91 LEU A O 1
ATOM 672 N N . ILE A 1 92 ? -2.603 8.285 0.058 1.00 46.38 92 ILE A N 1
ATOM 673 C CA . ILE A 1 92 ? -3.579 7.555 -0.766 1.00 46.38 92 ILE A CA 1
ATOM 674 C C . ILE A 1 92 ? -3.801 8.277 -2.101 1.00 46.38 92 ILE A C 1
ATOM 676 O O . ILE A 1 92 ? -3.977 7.629 -3.123 1.00 46.38 92 ILE A O 1
ATOM 680 N N . ARG A 1 93 ? -3.726 9.615 -2.122 1.00 42.09 93 ARG A N 1
ATOM 681 C CA . ARG A 1 93 ? -3.850 10.396 -3.360 1.00 42.09 93 ARG A CA 1
ATOM 682 C C . ARG A 1 93 ? -2.706 10.133 -4.342 1.00 42.09 93 ARG A C 1
ATOM 684 O O . ARG A 1 93 ? -2.965 9.988 -5.522 1.00 42.09 93 ARG A O 1
ATOM 691 N N . VAL A 1 94 ? -1.474 10.017 -3.853 1.00 40.91 94 VAL A N 1
ATOM 692 C CA . VAL A 1 94 ? -0.295 9.716 -4.681 1.00 40.91 94 VAL A CA 1
ATOM 693 C C . VAL A 1 94 ? -0.277 8.259 -5.160 1.00 40.91 94 VAL A C 1
ATOM 695 O O . VAL A 1 94 ? 0.361 7.951 -6.155 1.00 40.91 94 VAL A O 1
ATOM 698 N N . ALA A 1 95 ? -0.994 7.362 -4.480 1.00 37.16 95 ALA A N 1
ATOM 699 C CA . ALA A 1 95 ? -1.165 5.984 -4.925 1.00 37.16 95 ALA A CA 1
ATOM 700 C C . ALA A 1 95 ? -2.362 5.795 -5.873 1.00 37.16 95 ALA A C 1
ATOM 702 O O . ALA A 1 95 ? -2.616 4.663 -6.242 1.00 37.16 95 ALA A O 1
ATOM 703 N N . LEU A 1 96 ? -3.127 6.835 -6.231 1.00 39.06 96 LEU A N 1
ATOM 704 C CA . LEU A 1 96 ? -4.313 6.734 -7.104 1.00 39.06 96 LEU A CA 1
ATOM 705 C C . LEU A 1 96 ? -4.313 7.745 -8.271 1.00 39.06 96 LEU A C 1
ATOM 707 O O . LEU A 1 96 ? -5.253 7.742 -9.065 1.00 39.06 96 LEU A O 1
ATOM 711 N N . GLU A 1 97 ? -3.300 8.611 -8.355 1.00 37.31 97 GLU A N 1
ATOM 712 C CA . GLU A 1 97 ? -2.995 9.479 -9.507 1.00 37.31 97 GLU A CA 1
ATOM 713 C C . GLU A 1 97 ? -1.877 8.833 -10.340 1.00 37.31 97 GLU A C 1
ATOM 715 O O . GLU A 1 97 ? -1.988 8.861 -11.586 1.00 37.31 97 GLU A O 1
#

Radius of gyration: 14.68 Å; chains: 1; bounding box: 36×39×28 Å